Protein AF-A0A819LD86-F1 (afdb_monomer_lite)

Foldseek 3Di:
DDAPDPVVCVVCVPPDDDDHDPVNLVLVQVLCLQDPCDDPNDGDPSPVNNVVLVVLVVLLVVCVVVVVQVQFPDGADDQDPPTSVNSVSNVVRCVVGVVVSVVRDPPVVVVVVD

Radius of gyration: 18.08 Å; chains: 1; bounding box: 51×29×39 Å

Structure (mmCIF, N/CA/C/O backbone):
data_AF-A0A819LD86-F1
#
_entry.id   AF-A0A819LD86-F1
#
loop_
_atom_site.group_PDB
_atom_site.id
_atom_site.type_symbol
_atom_site.label_atom_id
_atom_site.label_alt_id
_atom_site.label_comp_id
_atom_site.label_asym_id
_atom_site.label_entity_id
_atom_site.label_seq_id
_atom_site.pdbx_PDB_ins_code
_atom_site.Cartn_x
_atom_site.Cartn_y
_atom_site.Cartn_z
_atom_site.occupancy
_atom_site.B_iso_or_equiv
_atom_site.auth_seq_id
_atom_site.auth_comp_id
_atom_site.auth_asym_id
_atom_site.auth_atom_id
_atom_site.pdbx_PDB_model_num
ATOM 1 N N . MET A 1 1 ? 23.242 -15.500 -10.404 1.00 43.50 1 MET A N 1
ATOM 2 C CA . MET A 1 1 ? 22.410 -14.287 -10.563 1.00 43.50 1 MET A CA 1
ATOM 3 C C . MET A 1 1 ? 22.714 -13.374 -9.396 1.00 43.50 1 MET A C 1
ATOM 5 O O . MET A 1 1 ? 22.651 -13.849 -8.270 1.00 43.50 1 MET A O 1
ATOM 9 N N . SER A 1 2 ? 23.116 -12.129 -9.645 1.00 47.16 2 SER A N 1
ATOM 10 C CA . SER A 1 2 ? 23.359 -11.146 -8.584 1.00 47.16 2 SER A CA 1
ATOM 11 C C . SER A 1 2 ? 22.306 -10.052 -8.625 1.00 47.16 2 SER A C 1
ATOM 13 O O . SER A 1 2 ? 21.896 -9.628 -9.707 1.00 47.16 2 SER A O 1
ATOM 15 N N . ASP A 1 3 ? 21.917 -9.562 -7.454 1.00 48.62 3 ASP A N 1
ATOM 16 C CA . ASP A 1 3 ? 21.117 -8.349 -7.352 1.00 48.62 3 ASP A CA 1
ATOM 17 C C . ASP A 1 3 ? 21.886 -7.136 -7.888 1.00 48.62 3 ASP A C 1
ATOM 19 O O . ASP A 1 3 ? 23.113 -7.049 -7.800 1.00 48.62 3 ASP A O 1
ATOM 23 N N . ASN A 1 4 ? 21.145 -6.177 -8.442 1.00 57.47 4 ASN A N 1
ATOM 24 C CA . ASN A 1 4 ? 21.664 -4.960 -9.071 1.00 57.47 4 ASN A CA 1
ATOM 25 C C . ASN A 1 4 ? 22.172 -3.910 -8.057 1.00 57.47 4 ASN A C 1
ATOM 27 O O . ASN A 1 4 ? 22.164 -2.710 -8.352 1.00 57.47 4 ASN A O 1
ATOM 31 N N . GLU A 1 5 ? 22.607 -4.338 -6.871 1.00 60.12 5 GLU A N 1
ATOM 32 C CA . GLU A 1 5 ? 23.133 -3.442 -5.846 1.00 60.12 5 GLU A CA 1
ATOM 33 C C . GLU A 1 5 ? 24.423 -2.742 -6.314 1.00 60.12 5 GLU A C 1
ATOM 35 O O . GLU A 1 5 ? 25.250 -3.357 -6.998 1.00 60.12 5 GLU A O 1
ATOM 40 N N . PRO A 1 6 ? 24.644 -1.468 -5.934 1.00 60.22 6 PRO A N 1
ATOM 41 C CA . PRO A 1 6 ? 25.806 -0.690 -6.373 1.00 60.22 6 PRO A CA 1
ATOM 42 C C . PRO A 1 6 ? 27.138 -1.376 -6.057 1.00 60.22 6 PRO A C 1
ATOM 44 O O . PRO A 1 6 ? 28.067 -1.340 -6.861 1.00 60.22 6 PRO A O 1
ATOM 47 N N . THR A 1 7 ? 27.210 -2.040 -4.906 1.00 60.50 7 THR A N 1
ATOM 48 C CA . THR A 1 7 ? 28.359 -2.813 -4.428 1.00 60.50 7 THR A CA 1
ATOM 49 C C . THR A 1 7 ? 28.640 -4.013 -5.330 1.00 60.50 7 THR A C 1
ATOM 51 O O . THR A 1 7 ? 29.769 -4.181 -5.775 1.00 60.50 7 THR A O 1
ATOM 54 N N . MET A 1 8 ? 27.611 -4.781 -5.701 1.00 57.34 8 MET A N 1
ATOM 55 C CA . MET A 1 8 ? 27.733 -5.926 -6.615 1.00 57.34 8 MET A CA 1
ATOM 56 C C . MET A 1 8 ? 28.113 -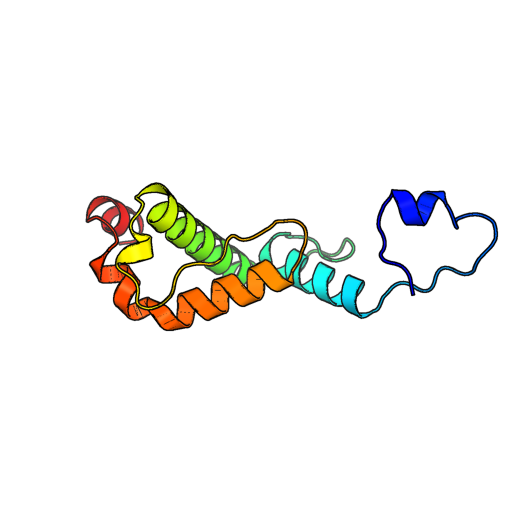5.493 -8.034 1.00 57.34 8 MET A C 1
ATOM 58 O O . MET A 1 8 ? 28.965 -6.111 -8.673 1.00 57.34 8 MET A O 1
ATOM 62 N N . LYS A 1 9 ? 27.544 -4.381 -8.516 1.00 57.22 9 LYS A N 1
ATOM 63 C CA . LYS A 1 9 ? 27.892 -3.813 -9.826 1.00 57.22 9 LYS A CA 1
ATOM 64 C C . LYS A 1 9 ? 29.357 -3.403 -9.905 1.00 57.22 9 LYS A C 1
ATOM 66 O O . LYS A 1 9 ? 29.979 -3.597 -10.944 1.00 57.22 9 LYS A O 1
ATOM 71 N N . ARG A 1 10 ? 29.909 -2.865 -8.815 1.00 60.69 10 ARG A N 1
ATOM 72 C CA . ARG A 1 10 ? 31.302 -2.405 -8.751 1.00 60.69 10 ARG A CA 1
ATOM 73 C C . ARG A 1 10 ? 32.304 -3.561 -8.706 1.00 60.69 10 ARG A C 1
ATOM 75 O O . ARG A 1 10 ? 33.384 -3.425 -9.265 1.00 60.69 10 ARG A O 1
ATOM 82 N N . THR A 1 11 ? 31.944 -4.681 -8.080 1.00 62.31 11 THR A N 1
ATOM 83 C CA . THR A 1 11 ? 32.835 -5.840 -7.892 1.00 62.31 11 THR A CA 1
ATOM 84 C C . THR A 1 11 ? 32.980 -6.716 -9.140 1.00 62.31 11 THR A C 1
ATOM 86 O O . THR A 1 11 ? 34.031 -7.317 -9.333 1.00 62.31 11 THR A O 1
ATOM 89 N N . PHE A 1 12 ? 31.964 -6.786 -10.007 1.00 59.47 12 PHE A N 1
ATOM 90 C CA . PHE A 1 12 ? 31.936 -7.734 -11.136 1.00 59.47 12 PHE A CA 1
ATOM 91 C C . PHE A 1 12 ? 31.926 -7.076 -12.527 1.00 59.47 12 PHE A C 1
ATOM 93 O O . PHE A 1 12 ? 31.693 -7.762 -13.520 1.00 59.47 12 PHE A O 1
ATOM 100 N N . SER A 1 13 ? 32.164 -5.764 -12.623 1.00 53.97 13 SER A N 1
ATOM 101 C CA . SER A 1 13 ? 31.998 -4.986 -13.864 1.00 53.97 13 SER A CA 1
ATOM 102 C C . SER A 1 13 ? 32.999 -5.297 -14.981 1.00 53.97 13 SER A C 1
ATOM 104 O O . SER A 1 13 ? 32.721 -4.956 -16.126 1.00 53.97 13 SER A O 1
ATOM 106 N N . GLN A 1 14 ? 34.151 -5.910 -14.683 1.00 55.75 14 GLN A N 1
ATOM 107 C CA . GLN A 1 14 ? 35.244 -6.046 -15.659 1.00 55.75 14 GLN A CA 1
ATOM 108 C C . GLN A 1 14 ? 35.496 -7.475 -16.166 1.00 55.75 14 GLN A C 1
ATOM 110 O O . GLN A 1 14 ? 36.211 -7.626 -17.152 1.00 55.75 14 GLN A O 1
ATOM 115 N N . SER A 1 15 ? 34.897 -8.512 -15.564 1.00 55.25 15 SER A N 1
ATOM 116 C CA . SER A 1 15 ? 35.303 -9.909 -15.837 1.00 55.25 15 SER A CA 1
ATOM 117 C C . SER A 1 15 ? 34.160 -10.893 -16.110 1.00 55.25 15 SER A C 1
ATOM 119 O O . SER A 1 15 ? 34.430 -12.040 -16.458 1.00 55.25 15 SER A O 1
ATOM 121 N N . CYS A 1 16 ? 32.893 -10.488 -15.956 1.00 54.56 16 CYS A N 1
ATOM 122 C CA . CYS A 1 16 ? 31.743 -11.398 -16.025 1.00 54.56 16 CYS A CA 1
ATOM 123 C C . CYS A 1 16 ? 30.581 -10.805 -16.840 1.00 54.56 16 CYS A C 1
ATOM 125 O O . CYS A 1 16 ? 30.250 -9.631 -16.689 1.00 54.56 16 CYS A O 1
ATOM 127 N N . ILE A 1 17 ? 29.896 -11.639 -17.635 1.00 51.78 17 ILE A N 1
ATOM 128 C CA . ILE A 1 17 ? 28.594 -11.293 -18.231 1.00 51.78 17 ILE A CA 1
ATOM 129 C C . ILE A 1 17 ? 27.577 -11.181 -17.087 1.00 51.78 17 ILE A C 1
ATOM 131 O O . ILE A 1 17 ? 27.228 -12.180 -16.453 1.00 51.78 17 ILE A O 1
ATOM 135 N N . GLN A 1 18 ? 27.117 -9.965 -16.789 1.00 49.69 18 GLN A N 1
ATOM 136 C CA . GLN A 1 18 ? 26.080 -9.742 -15.783 1.00 49.69 18 GLN A CA 1
ATOM 137 C C . GLN A 1 18 ? 24.714 -10.147 -16.336 1.00 49.69 18 GLN A C 1
ATOM 139 O O . GLN A 1 18 ? 24.115 -9.445 -17.146 1.00 49.69 18 GLN A O 1
ATOM 144 N N . LEU A 1 19 ? 24.203 -11.279 -15.856 1.00 50.06 19 LEU A N 1
ATOM 145 C CA . LEU A 1 19 ? 22.806 -11.659 -16.034 1.00 50.06 19 LEU A CA 1
ATOM 146 C C . LEU A 1 19 ? 21.997 -11.086 -14.870 1.00 50.06 19 LEU A C 1
ATOM 148 O O . LEU A 1 19 ? 22.129 -11.525 -13.721 1.00 50.06 19 LEU A O 1
ATOM 152 N N . GLY A 1 20 ? 21.187 -10.077 -15.185 1.00 53.28 20 GLY A N 1
ATOM 153 C CA . GLY A 1 20 ? 20.257 -9.459 -14.253 1.00 53.28 20 GLY A CA 1
ATOM 154 C C . GLY A 1 20 ? 19.274 -10.472 -13.669 1.00 53.28 20 GLY A C 1
ATOM 155 O O . GLY A 1 20 ? 18.822 -11.387 -14.356 1.00 53.28 20 GLY A O 1
ATOM 156 N N . CYS A 1 21 ? 18.944 -10.322 -12.388 1.00 62.91 21 CYS A N 1
ATOM 157 C CA . CYS A 1 21 ? 17.962 -11.188 -11.751 1.00 62.91 21 CYS A CA 1
ATOM 158 C C . CYS A 1 21 ? 16.544 -10.832 -12.231 1.00 62.91 21 CYS A C 1
ATOM 160 O O . CYS A 1 21 ? 16.062 -9.743 -11.923 1.00 62.91 21 CYS A O 1
ATOM 162 N N . SER A 1 22 ? 15.875 -11.723 -12.974 1.00 60.69 22 SER A N 1
ATOM 163 C CA . SER A 1 22 ? 14.512 -11.508 -13.498 1.00 60.69 22 SER A CA 1
ATOM 164 C C . SER A 1 22 ? 13.523 -11.108 -12.404 1.00 60.69 22 SER A C 1
ATOM 166 O O . SER A 1 22 ? 12.732 -10.188 -12.592 1.00 60.69 22 SER A O 1
ATOM 168 N N . ASP A 1 23 ? 13.634 -11.731 -11.231 1.00 60.44 23 ASP A N 1
ATOM 169 C CA . ASP A 1 23 ? 12.780 -11.443 -10.080 1.00 60.44 23 ASP A CA 1
ATOM 170 C C . ASP A 1 23 ? 13.046 -10.042 -9.522 1.00 60.44 23 ASP A C 1
ATOM 172 O O . ASP A 1 23 ? 12.118 -9.341 -9.128 1.00 60.44 23 ASP A O 1
ATOM 176 N N . HIS A 1 24 ? 14.305 -9.596 -9.518 1.00 63.38 24 HIS A N 1
ATOM 177 C CA . HIS A 1 24 ? 14.663 -8.236 -9.118 1.00 63.38 24 HIS A CA 1
ATOM 178 C C . HIS A 1 24 ? 14.092 -7.201 -10.094 1.00 63.38 24 HIS A C 1
ATOM 180 O O . HIS A 1 24 ? 13.552 -6.186 -9.660 1.00 63.38 24 HIS A O 1
ATOM 186 N N . TYR A 1 25 ? 14.180 -7.464 -11.401 1.00 64.06 25 TYR A N 1
ATOM 187 C CA . TYR A 1 25 ? 13.607 -6.594 -12.429 1.00 64.06 25 TYR A CA 1
ATOM 188 C C . TYR A 1 25 ? 12.087 -6.510 -12.315 1.00 64.06 25 TYR A C 1
ATOM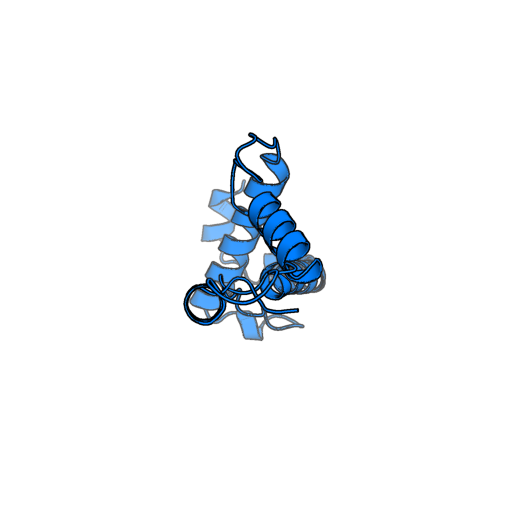 190 O O . TYR A 1 25 ? 11.554 -5.409 -12.238 1.00 64.06 25 TYR A O 1
ATOM 198 N N . LEU A 1 26 ? 11.395 -7.646 -12.218 1.00 65.50 26 LEU A N 1
ATOM 199 C CA . LEU A 1 26 ? 9.938 -7.679 -12.082 1.00 65.50 26 LEU A CA 1
ATOM 200 C C . LEU A 1 26 ? 9.472 -6.951 -10.816 1.00 65.50 26 LEU A C 1
ATOM 202 O O . LEU A 1 26 ? 8.550 -6.141 -10.868 1.00 65.50 26 LEU A O 1
ATOM 206 N N . ASN A 1 27 ? 10.142 -7.192 -9.688 1.00 65.50 27 ASN A N 1
ATOM 207 C CA . ASN A 1 27 ? 9.845 -6.511 -8.430 1.00 65.50 27 ASN A CA 1
ATOM 208 C C . ASN A 1 27 ? 10.061 -4.997 -8.533 1.00 65.50 27 ASN A C 1
ATOM 210 O O . ASN A 1 27 ? 9.238 -4.239 -8.026 1.00 65.50 27 ASN A O 1
ATOM 214 N N . LYS A 1 28 ? 11.121 -4.553 -9.220 1.00 66.00 28 LYS A N 1
ATOM 215 C CA . LYS A 1 28 ? 11.333 -3.132 -9.503 1.00 66.00 28 LYS A CA 1
ATOM 216 C C . LYS A 1 28 ? 10.240 -2.551 -10.385 1.00 66.00 28 LYS A C 1
ATOM 218 O O . LYS A 1 28 ? 9.743 -1.483 -10.060 1.00 66.00 28 LYS A O 1
ATOM 223 N N . GLN A 1 29 ? 9.843 -3.231 -11.461 1.00 65.94 29 GLN A N 1
ATOM 224 C CA . GLN A 1 29 ? 8.792 -2.705 -12.336 1.00 65.94 29 GLN A CA 1
ATOM 225 C C . GLN A 1 29 ? 7.452 -2.603 -11.625 1.00 65.94 29 GLN A C 1
ATOM 227 O O . GLN A 1 29 ? 6.747 -1.611 -11.783 1.00 65.94 29 GLN A O 1
ATOM 232 N N . LEU A 1 30 ? 7.119 -3.584 -10.788 1.00 68.00 30 LEU A N 1
ATOM 233 C CA . LEU A 1 30 ? 5.906 -3.515 -9.989 1.00 68.00 30 LEU A CA 1
ATOM 234 C C . LEU A 1 30 ? 5.993 -2.390 -8.949 1.00 68.00 30 LEU A C 1
ATOM 236 O O . LEU A 1 30 ? 5.027 -1.659 -8.779 1.00 68.00 30 LEU A O 1
ATOM 240 N N . GLU A 1 31 ? 7.140 -2.191 -8.294 1.00 68.75 31 GLU A N 1
ATOM 241 C CA . GLU A 1 31 ? 7.349 -1.047 -7.397 1.00 68.75 31 GLU A CA 1
ATOM 242 C C . GLU A 1 31 ? 7.207 0.293 -8.131 1.00 68.75 31 GLU A C 1
ATOM 244 O O . GLU A 1 31 ? 6.506 1.185 -7.646 1.00 68.75 31 GLU A O 1
ATOM 249 N N . HIS A 1 32 ? 7.808 0.421 -9.316 1.00 69.69 32 HIS A N 1
ATOM 250 C CA . HIS A 1 32 ? 7.678 1.604 -10.160 1.00 69.69 32 HIS A CA 1
ATOM 251 C C . HIS A 1 32 ? 6.222 1.837 -10.575 1.00 69.69 32 HIS A C 1
ATOM 253 O O . HIS A 1 32 ? 5.762 2.968 -10.480 1.00 69.69 32 HIS A O 1
ATOM 259 N N . ALA A 1 33 ? 5.449 0.796 -10.889 1.00 70.44 33 ALA A N 1
ATOM 260 C CA . ALA A 1 33 ? 4.023 0.942 -11.184 1.00 70.44 33 ALA A CA 1
ATOM 261 C C . ALA A 1 33 ? 3.223 1.563 -10.021 1.00 70.44 33 ALA A C 1
ATOM 263 O O . ALA A 1 33 ? 2.301 2.340 -10.265 1.00 70.44 33 ALA A O 1
ATOM 264 N N . PHE A 1 34 ? 3.597 1.292 -8.764 1.00 70.62 34 PHE A N 1
ATOM 265 C CA . PHE A 1 34 ? 2.944 1.875 -7.581 1.00 70.62 34 PHE A CA 1
ATOM 266 C C . PHE A 1 34 ? 3.500 3.240 -7.147 1.00 70.62 34 PHE A C 1
ATOM 268 O O . PHE A 1 34 ? 2.851 3.923 -6.355 1.00 70.62 34 PHE A O 1
ATOM 275 N N . THR A 1 35 ? 4.694 3.636 -7.601 1.00 68.19 35 THR A N 1
ATOM 276 C CA . THR A 1 35 ? 5.423 4.784 -7.017 1.00 68.19 35 THR A CA 1
ATOM 277 C C . THR A 1 35 ? 5.977 5.795 -8.018 1.00 68.19 35 THR A C 1
ATOM 279 O O . THR A 1 35 ? 6.345 6.893 -7.604 1.00 68.19 35 THR A O 1
ATOM 282 N N . SER A 1 36 ? 6.056 5.467 -9.307 1.00 68.75 36 SER A N 1
ATOM 283 C CA . SER A 1 36 ? 6.738 6.277 -10.315 1.00 68.75 36 SER A CA 1
ATOM 284 C C . SER A 1 36 ? 5.915 6.427 -11.589 1.00 68.75 36 SER A C 1
ATOM 286 O O . SER A 1 36 ? 5.415 5.455 -12.143 1.00 68.75 36 SER A O 1
ATOM 288 N N . GLU A 1 37 ? 5.838 7.651 -12.107 1.00 62.09 37 GLU A N 1
ATOM 289 C CA . GLU A 1 37 ? 5.228 7.954 -13.412 1.00 62.09 37 GLU A CA 1
ATOM 290 C C . GLU A 1 37 ? 5.990 7.313 -14.585 1.00 62.09 37 GLU A C 1
ATOM 292 O O . GLU A 1 37 ? 5.445 7.189 -15.682 1.00 62.09 37 GLU A O 1
ATOM 297 N N . LYS A 1 38 ? 7.249 6.899 -14.359 1.00 61.06 38 LYS A N 1
ATOM 298 C CA . LYS A 1 38 ? 8.123 6.318 -15.379 1.00 61.06 38 LYS A CA 1
ATOM 299 C C . LYS A 1 38 ? 8.611 4.924 -15.010 1.00 61.06 38 LYS A C 1
ATOM 301 O O . LYS A 1 38 ? 9.222 4.724 -13.961 1.00 61.06 38 LYS A O 1
ATOM 306 N N . ILE A 1 39 ? 8.422 3.988 -15.931 1.00 65.62 39 ILE A N 1
ATOM 307 C CA . ILE A 1 39 ? 8.913 2.609 -15.866 1.00 65.62 39 ILE A CA 1
ATOM 308 C C . ILE A 1 39 ? 9.851 2.437 -17.064 1.00 65.62 39 ILE A C 1
ATOM 310 O O . ILE A 1 39 ? 9.455 2.703 -18.192 1.00 65.62 39 ILE A O 1
ATOM 314 N N . ASP A 1 40 ? 11.122 2.099 -16.826 1.00 64.44 40 ASP A N 1
ATOM 315 C CA . ASP A 1 40 ? 12.157 1.992 -17.876 1.00 64.44 40 ASP A CA 1
ATOM 316 C C . ASP A 1 40 ? 12.303 3.222 -18.800 1.00 64.44 40 ASP A C 1
ATOM 318 O O . ASP A 1 40 ? 12.755 3.126 -19.937 1.00 64.44 40 ASP A O 1
ATOM 322 N N . GLY A 1 41 ? 11.976 4.415 -18.294 1.00 66.69 41 GLY A N 1
ATOM 323 C CA . GLY A 1 41 ? 12.073 5.670 -19.048 1.00 66.69 41 GLY A CA 1
ATOM 324 C C . GLY A 1 41 ? 10.833 6.010 -19.877 1.00 66.69 41 GLY A C 1
ATOM 325 O O . GLY A 1 41 ? 10.740 7.135 -20.370 1.00 66.69 41 GLY A O 1
ATOM 326 N N . GLU A 1 42 ? 9.859 5.105 -19.955 1.00 69.06 42 GLU A N 1
ATOM 327 C CA . GLU A 1 42 ? 8.556 5.357 -20.562 1.00 69.06 42 GLU A CA 1
ATOM 328 C C . GLU A 1 42 ? 7.552 5.835 -19.515 1.00 69.06 42 GLU A C 1
ATOM 330 O O . GLU A 1 42 ? 7.537 5.350 -18.383 1.00 69.06 42 GLU A O 1
ATOM 335 N N . ASN A 1 43 ? 6.702 6.792 -19.894 1.00 70.44 43 ASN A N 1
ATOM 336 C CA . ASN A 1 43 ? 5.578 7.190 -19.054 1.00 70.44 43 ASN A CA 1
ATOM 337 C C . ASN A 1 43 ? 4.538 6.071 -19.072 1.00 70.44 43 ASN A C 1
ATOM 339 O O . ASN A 1 43 ? 3.960 5.783 -20.121 1.00 70.44 43 ASN A O 1
ATOM 343 N N . VAL A 1 44 ? 4.269 5.478 -17.914 1.00 69.06 44 VAL A N 1
ATOM 344 C CA . VAL A 1 44 ? 3.225 4.463 -17.776 1.00 69.06 44 VAL A CA 1
ATOM 345 C C . VAL A 1 44 ? 2.068 5.077 -17.011 1.00 69.06 44 VAL A C 1
ATOM 347 O O . VAL A 1 44 ? 2.223 5.536 -15.881 1.00 69.06 44 VAL A O 1
ATOM 350 N N . ASN A 1 45 ? 0.890 5.096 -17.636 1.00 72.31 45 ASN A N 1
ATOM 351 C CA . ASN A 1 45 ? -0.307 5.630 -17.003 1.00 72.31 45 ASN A CA 1
ATOM 352 C C . ASN A 1 45 ? -0.834 4.638 -15.952 1.00 72.31 45 ASN A C 1
ATOM 354 O O . ASN A 1 45 ? -1.563 3.698 -16.266 1.00 72.31 45 ASN A O 1
ATOM 358 N N . CYS A 1 46 ? -0.425 4.840 -14.701 1.00 77.00 46 CYS A N 1
ATOM 359 C CA . CYS A 1 46 ? -0.883 4.089 -13.531 1.00 77.00 46 CYS A CA 1
ATOM 360 C C . CYS A 1 46 ? -1.495 5.007 -12.463 1.00 77.00 46 CYS A C 1
ATOM 362 O O . CYS A 1 46 ? -1.501 4.647 -11.289 1.00 77.00 46 CYS A O 1
ATOM 364 N N . GLU A 1 47 ? -2.011 6.173 -12.858 1.00 80.25 47 GLU A N 1
ATOM 365 C CA . GLU A 1 47 ? -2.440 7.249 -11.953 1.00 80.25 47 GLU A CA 1
ATOM 366 C C . GLU A 1 47 ? -3.381 6.756 -10.842 1.00 80.25 47 GLU A C 1
ATOM 368 O O . GLU A 1 47 ? -3.056 6.894 -9.665 1.00 80.25 47 GLU A O 1
ATOM 373 N N . LEU A 1 48 ? -4.464 6.055 -11.197 1.00 80.00 48 LEU A N 1
ATOM 374 C CA . LEU A 1 48 ? -5.420 5.495 -10.227 1.00 80.00 48 LEU A CA 1
ATOM 375 C C . LEU A 1 48 ? -4.770 4.512 -9.244 1.00 80.00 48 LEU A C 1
ATOM 377 O O . LEU A 1 48 ? -5.057 4.516 -8.048 1.00 80.00 48 LEU A O 1
ATOM 381 N N . THR A 1 49 ? -3.881 3.650 -9.739 1.00 81.06 49 THR A N 1
ATOM 382 C CA . THR A 1 49 ? -3.175 2.665 -8.909 1.00 81.06 49 THR A CA 1
ATOM 383 C C . THR A 1 49 ? -2.209 3.358 -7.945 1.00 81.06 49 THR A C 1
ATOM 385 O O . THR A 1 49 ? -2.073 2.939 -6.794 1.00 81.06 49 THR A O 1
ATOM 388 N N . GLN A 1 50 ? -1.550 4.422 -8.401 1.00 82.94 50 GLN A N 1
ATOM 389 C CA . GLN A 1 50 ? -0.603 5.213 -7.615 1.00 82.94 50 GLN A CA 1
ATOM 390 C C . GLN A 1 50 ? -1.306 6.069 -6.563 1.00 82.94 50 GLN A C 1
ATOM 392 O O . GLN A 1 50 ? -0.821 6.169 -5.434 1.00 82.94 50 GLN A O 1
ATOM 397 N N . GLU A 1 51 ? -2.448 6.658 -6.909 1.00 84.56 51 GLU A N 1
ATOM 398 C CA . GLU A 1 51 ? -3.316 7.387 -5.987 1.00 84.56 51 GLU A CA 1
ATOM 399 C C . GLU A 1 51 ? -3.819 6.456 -4.880 1.00 84.56 51 GLU A C 1
ATOM 401 O O . GLU A 1 51 ? -3.536 6.686 -3.703 1.00 84.56 51 GLU A O 1
ATOM 406 N N . LEU A 1 52 ? -4.416 5.318 -5.253 1.00 85.12 52 LEU A N 1
ATOM 407 C CA . LEU A 1 52 ? -4.894 4.324 -4.293 1.00 85.12 52 LEU A CA 1
ATOM 408 C C . LEU A 1 52 ? -3.768 3.824 -3.376 1.00 85.12 52 LEU A C 1
ATOM 410 O O . LEU A 1 52 ? -3.943 3.694 -2.163 1.00 85.12 52 LEU A O 1
ATOM 414 N N . PHE A 1 53 ? -2.587 3.548 -3.933 1.00 85.56 53 PHE A N 1
ATOM 415 C CA . PHE A 1 53 ? -1.439 3.120 -3.137 1.00 85.56 53 PHE A CA 1
ATOM 416 C C . PHE A 1 53 ? -0.989 4.202 -2.146 1.00 85.56 53 PHE A C 1
ATOM 418 O O . PHE A 1 53 ? -0.649 3.885 -1.000 1.00 85.56 53 PHE A O 1
ATOM 425 N N . ARG A 1 54 ? -1.011 5.475 -2.555 1.00 84.88 54 ARG A N 1
ATOM 426 C CA . ARG A 1 54 ? -0.672 6.627 -1.710 1.00 84.88 54 ARG A CA 1
ATOM 427 C C . ARG A 1 54 ? -1.645 6.772 -0.545 1.00 84.88 54 ARG A C 1
ATOM 429 O O . ARG A 1 54 ? -1.188 6.921 0.590 1.00 84.88 54 ARG A O 1
ATOM 436 N N . ASP A 1 55 ? -2.941 6.646 -0.801 1.00 86.69 55 ASP A N 1
ATOM 437 C CA . ASP A 1 55 ? -3.978 6.707 0.230 1.00 86.69 55 ASP A CA 1
ATOM 438 C C . ASP A 1 55 ? -3.852 5.565 1.230 1.00 86.69 55 ASP A C 1
ATOM 440 O O . ASP A 1 55 ? -3.829 5.785 2.444 1.00 86.69 55 ASP A O 1
ATOM 444 N N . ILE A 1 56 ? -3.655 4.337 0.744 1.00 87.44 56 ILE A N 1
ATOM 445 C CA . ILE A 1 56 ? -3.439 3.183 1.620 1.00 87.44 56 ILE A CA 1
ATOM 446 C C . ILE A 1 56 ? -2.176 3.386 2.466 1.00 87.44 56 ILE A C 1
ATOM 448 O O . ILE A 1 56 ? -2.213 3.184 3.684 1.00 87.44 56 ILE A O 1
ATOM 452 N N . LYS A 1 57 ? -1.062 3.832 1.865 1.00 85.75 57 LYS A N 1
ATOM 453 C CA . LYS A 1 57 ? 0.185 4.134 2.592 1.00 85.75 57 LYS A CA 1
ATOM 454 C C . LYS A 1 57 ? -0.053 5.194 3.672 1.00 85.75 57 LYS A C 1
ATOM 456 O O . LYS A 1 57 ? 0.458 5.051 4.787 1.00 85.75 57 LYS A O 1
ATOM 461 N N . PHE A 1 58 ? -0.842 6.226 3.377 1.00 85.19 58 PHE A N 1
ATOM 462 C CA . PHE A 1 58 ? -1.190 7.280 4.324 1.00 85.19 58 PHE A CA 1
ATOM 463 C C . PHE A 1 58 ? -2.044 6.764 5.488 1.00 85.19 58 PHE A C 1
ATOM 465 O O . PHE A 1 58 ? -1.715 7.028 6.649 1.00 85.19 58 PHE A O 1
ATOM 472 N N . ILE A 1 59 ? -3.093 5.988 5.208 1.00 86.81 59 ILE A N 1
ATOM 473 C CA . ILE A 1 59 ? -3.969 5.391 6.224 1.00 86.81 59 ILE A CA 1
ATOM 474 C C . ILE A 1 59 ? -3.166 4.477 7.146 1.00 86.81 59 ILE A C 1
ATOM 476 O O . ILE A 1 59 ? -3.194 4.645 8.369 1.00 86.81 59 ILE A O 1
ATOM 480 N N . VAL A 1 60 ? -2.392 3.554 6.565 1.00 86.06 60 VAL A N 1
ATOM 481 C CA . VAL A 1 60 ? -1.499 2.665 7.314 1.00 86.06 60 VAL A CA 1
ATOM 482 C C . VAL A 1 60 ? -0.559 3.502 8.180 1.00 86.06 60 VAL A C 1
ATOM 484 O O . VAL A 1 60 ? -0.493 3.295 9.390 1.00 86.06 60 VAL A O 1
ATOM 487 N N . GLY A 1 61 ? 0.118 4.499 7.606 1.00 84.50 61 GLY A N 1
ATOM 488 C CA . GLY A 1 61 ? 1.012 5.397 8.337 1.00 84.50 61 GLY A CA 1
ATOM 489 C C . GLY A 1 61 ? 0.332 6.122 9.504 1.00 84.50 61 GLY A C 1
ATOM 490 O O . GLY A 1 61 ? 0.913 6.236 10.584 1.00 84.50 61 GLY A O 1
ATOM 491 N N . SER A 1 62 ? -0.907 6.572 9.329 1.00 84.50 62 SER A N 1
ATOM 492 C CA . SER A 1 62 ? -1.685 7.265 10.360 1.00 84.50 62 SER A CA 1
ATOM 493 C C . SER A 1 62 ? -2.120 6.332 11.492 1.00 84.50 62 SER A C 1
ATOM 495 O O . SER A 1 62 ? -1.897 6.660 12.657 1.00 84.50 62 SER A O 1
ATOM 497 N N . VAL A 1 63 ? -2.614 5.127 11.184 1.00 84.25 63 VAL A N 1
ATOM 498 C CA . VAL A 1 63 ? -2.922 4.096 12.196 1.00 84.25 63 VAL A CA 1
ATOM 499 C C . VAL A 1 63 ? -1.673 3.725 12.998 1.00 84.25 63 VAL A C 1
ATOM 501 O O . VAL A 1 63 ? -1.733 3.564 14.220 1.00 84.25 63 VAL A O 1
ATOM 504 N N . ARG A 1 64 ? -0.515 3.620 12.331 1.00 82.38 64 ARG A N 1
ATOM 505 C CA . ARG A 1 64 ? 0.762 3.335 12.996 1.00 82.38 64 ARG A CA 1
ATOM 506 C C . ARG A 1 64 ? 1.198 4.471 13.922 1.00 82.38 64 ARG A C 1
ATOM 508 O O . ARG A 1 64 ? 1.531 4.184 15.068 1.00 82.38 64 ARG A O 1
ATOM 515 N N . ARG A 1 65 ? 1.189 5.723 13.446 1.00 84.00 65 ARG A N 1
ATOM 516 C CA . ARG A 1 65 ? 1.568 6.916 14.233 1.00 84.00 65 ARG A CA 1
ATOM 517 C C . ARG A 1 65 ? 0.631 7.161 15.413 1.00 84.00 65 ARG A C 1
ATOM 519 O O . ARG A 1 65 ? 1.084 7.595 16.459 1.00 84.00 65 ARG A O 1
ATOM 526 N N . GLY A 1 66 ? -0.650 6.833 15.264 1.00 83.62 66 GLY A N 1
ATOM 527 C CA . GLY A 1 66 ? -1.623 6.871 16.356 1.00 83.62 66 GLY A CA 1
ATOM 528 C C . GLY A 1 66 ? -1.517 5.697 17.333 1.00 83.62 66 GLY A C 1
ATOM 529 O O . GLY A 1 66 ? -2.347 5.596 18.228 1.00 83.62 66 GLY A O 1
ATOM 530 N N . HIS A 1 67 ? -0.557 4.780 17.152 1.00 84.50 67 HIS A N 1
ATOM 531 C CA . HIS A 1 67 ? -0.406 3.559 17.953 1.00 84.50 67 HIS A CA 1
ATOM 532 C C . HIS A 1 67 ? -1.668 2.667 17.991 1.00 84.50 67 HIS A C 1
ATOM 534 O O . HIS A 1 67 ? -1.844 1.854 18.895 1.00 84.50 67 HIS A O 1
ATOM 540 N N . LYS A 1 68 ? -2.529 2.753 16.966 1.00 83.38 68 LYS A N 1
ATOM 541 C CA . LYS A 1 68 ? -3.828 2.055 16.902 1.00 83.38 68 LYS A CA 1
ATOM 542 C C . LYS A 1 68 ? -3.767 0.663 16.269 1.00 83.38 68 LYS A C 1
ATOM 544 O O . LYS A 1 68 ? -4.783 -0.010 16.166 1.00 83.38 68 LYS A O 1
ATOM 549 N N . GLN A 1 69 ? -2.582 0.193 15.874 1.00 84.38 69 GLN A N 1
ATOM 550 C CA . GLN A 1 69 ? -2.398 -1.130 15.248 1.00 84.38 69 GLN A CA 1
ATOM 551 C C . GLN A 1 69 ? -2.865 -2.302 16.122 1.00 84.38 69 GLN A C 1
ATOM 553 O O . GLN A 1 69 ? -3.151 -3.373 15.604 1.00 84.38 69 GLN A O 1
ATOM 558 N N . GLN A 1 70 ? -2.890 -2.114 17.441 1.00 85.00 70 GLN A N 1
ATO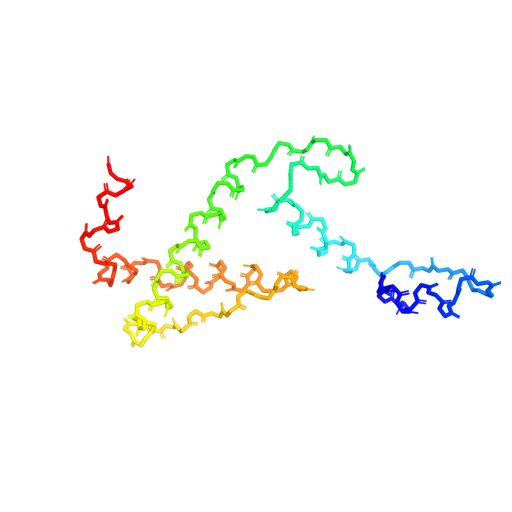M 559 C CA . GLN A 1 70 ? -3.368 -3.108 18.404 1.00 85.00 70 GLN A CA 1
ATOM 560 C C . GLN A 1 70 ? -4.887 -3.318 18.361 1.00 85.00 70 GLN A C 1
ATOM 562 O O . GLN A 1 70 ? -5.362 -4.342 18.833 1.00 85.00 70 GLN A O 1
ATOM 567 N N . ASN A 1 71 ? -5.626 -2.380 17.763 1.00 85.19 71 ASN A N 1
ATOM 568 C CA . ASN A 1 71 ? -7.077 -2.454 17.608 1.00 85.19 71 ASN A CA 1
ATOM 569 C C . ASN A 1 71 ? -7.493 -3.205 16.330 1.00 85.19 71 ASN A C 1
ATOM 571 O O . ASN A 1 71 ? -8.677 -3.260 16.024 1.00 85.19 71 ASN A O 1
ATOM 575 N N . LEU A 1 72 ? -6.526 -3.738 15.574 1.00 85.94 72 LEU A N 1
ATOM 576 C CA . LEU A 1 72 ? -6.753 -4.513 14.357 1.00 85.94 72 LEU A CA 1
ATOM 577 C C . LEU A 1 72 ? -6.498 -5.997 14.611 1.00 85.94 72 LEU A C 1
ATOM 579 O O . LEU A 1 72 ? -5.545 -6.366 15.303 1.00 85.94 72 LEU A O 1
ATOM 583 N N . SER A 1 73 ? -7.279 -6.851 13.956 1.00 87.06 73 SER A N 1
ATOM 584 C CA . SER A 1 73 ? -7.108 -8.307 13.963 1.00 87.06 73 SER A CA 1
ATOM 585 C C . SER A 1 73 ? -5.765 -8.749 13.371 1.00 87.06 73 SER A C 1
ATOM 587 O O . SER A 1 73 ? -5.225 -9.799 13.734 1.00 87.06 73 SER A O 1
ATOM 589 N N . ARG A 1 74 ? -5.179 -7.933 12.484 1.00 84.94 74 ARG A N 1
ATOM 590 C CA . ARG A 1 74 ? -3.822 -8.111 11.952 1.00 84.94 74 ARG A CA 1
ATOM 591 C C . ARG A 1 74 ? -3.032 -6.813 11.993 1.00 84.94 74 ARG A C 1
ATOM 593 O O . ARG A 1 74 ? -3.500 -5.752 11.593 1.00 84.94 74 ARG A O 1
ATOM 600 N N . LYS A 1 75 ? -1.772 -6.920 12.419 1.00 80.38 75 LYS A N 1
ATOM 601 C CA . LYS A 1 75 ? -0.854 -5.780 12.495 1.00 80.38 75 LYS A CA 1
ATOM 602 C C . LYS A 1 75 ? -0.350 -5.399 11.110 1.00 80.38 75 LYS A C 1
ATOM 604 O O . LYS A 1 75 ? 0.146 -6.250 10.371 1.00 80.38 75 LYS A O 1
ATOM 609 N N . PHE A 1 76 ? -0.397 -4.107 10.801 1.00 78.88 76 PHE A N 1
ATOM 610 C CA . PHE A 1 76 ? 0.231 -3.575 9.599 1.00 78.88 76 PHE A CA 1
ATOM 611 C C . PHE A 1 76 ? 1.736 -3.848 9.587 1.00 78.88 76 PHE A C 1
ATOM 613 O O . PHE A 1 76 ? 2.461 -3.545 10.538 1.00 78.88 76 PHE A O 1
ATOM 620 N N . ILE A 1 77 ? 2.221 -4.373 8.466 1.00 68.19 77 ILE A N 1
ATOM 621 C CA . ILE A 1 77 ? 3.649 -4.584 8.228 1.00 68.19 77 ILE A CA 1
ATOM 622 C C . ILE A 1 77 ? 4.253 -3.265 7.732 1.00 68.19 77 ILE A C 1
ATOM 624 O O . ILE A 1 77 ? 3.617 -2.520 6.989 1.00 68.19 77 ILE A O 1
ATOM 628 N N . LEU A 1 78 ? 5.461 -2.937 8.197 1.00 61.41 78 LEU A N 1
ATOM 629 C CA . LEU A 1 78 ? 6.182 -1.744 7.753 1.00 61.41 78 LEU A CA 1
ATOM 630 C C . LEU A 1 78 ? 6.581 -1.928 6.287 1.00 61.41 78 LEU A C 1
ATOM 632 O O . LEU A 1 78 ? 7.265 -2.895 5.950 1.00 61.41 78 LEU A O 1
ATOM 636 N N . TYR A 1 79 ? 6.164 -0.996 5.434 1.00 56.72 79 TYR A N 1
ATOM 637 C CA . TYR A 1 79 ? 6.724 -0.883 4.096 1.00 56.72 79 TYR A CA 1
ATOM 638 C C . TYR A 1 79 ? 8.193 -0.469 4.221 1.00 56.72 79 TYR A C 1
ATOM 640 O O . TYR A 1 79 ? 8.487 0.614 4.723 1.00 56.72 79 TYR A O 1
ATOM 648 N N . GLY A 1 80 ? 9.108 -1.346 3.812 1.00 57.91 80 GLY A N 1
ATOM 649 C CA . GLY A 1 80 ? 10.500 -0.981 3.576 1.00 57.91 80 GLY A CA 1
ATOM 650 C C . GLY A 1 80 ? 10.661 -0.622 2.106 1.00 57.91 80 GLY A C 1
ATOM 651 O O . GLY A 1 80 ? 10.455 -1.488 1.259 1.00 57.91 80 GLY A O 1
ATOM 652 N N . GLU A 1 81 ? 11.054 0.621 1.820 1.00 53.38 81 GLU A N 1
ATOM 653 C CA . GLU A 1 81 ? 11.282 1.167 0.464 1.00 53.38 81 GLU A CA 1
ATOM 654 C C . GLU A 1 81 ? 12.329 0.399 -0.360 1.00 53.38 81 GLU A C 1
ATOM 656 O O . GLU A 1 81 ? 12.532 0.680 -1.528 1.00 53.38 81 GLU A O 1
ATOM 661 N N . THR A 1 82 ? 13.013 -0.580 0.230 1.00 52.06 82 THR A N 1
ATOM 662 C CA . THR A 1 82 ? 14.061 -1.363 -0.427 1.00 52.06 82 THR A CA 1
ATOM 663 C C . THR A 1 82 ? 13.594 -2.704 -0.990 1.00 52.06 82 THR A C 1
ATOM 665 O O . THR A 1 82 ? 14.383 -3.371 -1.660 1.00 52.06 82 THR A O 1
ATOM 668 N N . ARG A 1 83 ? 12.360 -3.166 -0.718 1.00 56.75 83 ARG A N 1
ATOM 669 C CA . ARG A 1 83 ? 11.879 -4.477 -1.200 1.00 56.75 83 ARG A CA 1
ATOM 670 C C . ARG A 1 83 ? 10.393 -4.443 -1.553 1.00 56.75 83 ARG A C 1
ATOM 672 O O . ARG A 1 83 ? 9.554 -4.415 -0.656 1.00 56.75 83 ARG A O 1
ATOM 679 N N . PHE A 1 84 ? 10.069 -4.630 -2.835 1.00 57.47 84 PHE A N 1
ATOM 680 C CA . PHE A 1 84 ? 8.700 -4.767 -3.364 1.00 57.47 84 PHE A CA 1
ATOM 681 C C . PHE A 1 84 ? 7.785 -5.717 -2.569 1.00 57.47 84 PHE A C 1
ATOM 683 O O . PHE A 1 84 ? 6.590 -5.460 -2.411 1.00 57.47 84 PHE A O 1
ATOM 690 N N . ARG A 1 85 ? 8.339 -6.792 -1.983 1.00 65.50 85 ARG A N 1
ATOM 691 C CA . ARG A 1 85 ? 7.596 -7.698 -1.086 1.00 65.50 85 ARG A CA 1
ATOM 692 C C . ARG A 1 85 ? 6.860 -6.933 0.027 1.00 65.50 85 ARG A C 1
ATOM 694 O O . ARG A 1 85 ? 5.814 -7.389 0.474 1.00 65.50 85 ARG A O 1
ATOM 701 N N . GLY A 1 86 ? 7.367 -5.772 0.441 1.00 69.69 86 GLY A N 1
ATOM 702 C CA . GLY A 1 86 ? 6.726 -4.867 1.388 1.00 69.69 86 GLY A CA 1
ATOM 703 C C . GLY A 1 86 ? 5.425 -4.246 0.873 1.00 69.69 86 GLY A C 1
ATOM 704 O O . GLY A 1 86 ? 4.457 -4.217 1.627 1.00 69.69 86 GLY A O 1
ATOM 705 N N . ALA A 1 87 ? 5.365 -3.790 -0.386 1.00 74.38 87 ALA A N 1
ATOM 706 C CA . ALA A 1 87 ? 4.173 -3.143 -0.958 1.00 74.38 87 ALA A CA 1
ATOM 707 C C . ALA A 1 87 ? 3.016 -4.139 -1.033 1.00 74.38 87 ALA A C 1
ATOM 709 O O . ALA A 1 87 ? 1.933 -3.896 -0.504 1.00 74.38 87 ALA A O 1
ATOM 710 N N . TYR A 1 88 ? 3.285 -5.311 -1.609 1.00 78.38 88 TYR A N 1
ATOM 711 C CA . TYR A 1 88 ? 2.297 -6.378 -1.719 1.00 78.38 88 TYR A CA 1
ATOM 712 C C . TYR A 1 88 ? 1.792 -6.851 -0.347 1.00 78.38 88 TYR A C 1
ATOM 714 O O . TYR A 1 88 ? 0.590 -7.017 -0.147 1.00 78.38 88 TYR A O 1
ATOM 722 N N . GLN A 1 89 ? 2.688 -7.036 0.629 1.00 78.81 89 GLN A N 1
ATOM 723 C CA . GLN A 1 89 ? 2.293 -7.438 1.983 1.00 78.81 89 GLN A CA 1
ATOM 724 C C . GLN A 1 89 ? 1.478 -6.352 2.696 1.00 78.81 89 GLN A C 1
ATOM 726 O O . GLN A 1 89 ? 0.504 -6.681 3.370 1.00 78.81 89 GLN A O 1
ATOM 731 N N . MET A 1 90 ? 1.825 -5.073 2.521 1.00 83.88 90 MET A N 1
ATOM 732 C CA . MET A 1 90 ? 1.055 -3.951 3.064 1.00 83.88 90 MET A CA 1
ATOM 733 C C . MET A 1 90 ? -0.373 -3.948 2.511 1.00 83.88 90 MET A C 1
ATOM 735 O O . MET A 1 90 ? -1.318 -3.936 3.297 1.00 83.88 90 MET A O 1
ATOM 739 N N . LEU A 1 91 ? -0.530 -4.037 1.186 1.00 85.81 91 LEU A N 1
ATOM 740 C CA . LEU A 1 91 ? -1.838 -4.094 0.526 1.00 85.81 91 LEU A CA 1
ATOM 741 C C . LEU A 1 91 ? -2.648 -5.317 0.970 1.00 85.81 91 LEU A C 1
ATOM 743 O O . LEU A 1 91 ? -3.830 -5.203 1.285 1.00 85.81 91 LEU A O 1
ATOM 747 N N . LYS A 1 92 ? -2.007 -6.487 1.062 1.00 85.81 92 LYS A N 1
ATOM 748 C CA . LYS A 1 92 ? -2.662 -7.730 1.484 1.00 85.81 92 LYS A CA 1
ATOM 749 C C . LYS A 1 92 ? -3.168 -7.662 2.925 1.00 85.81 92 LYS A C 1
ATOM 751 O O . LYS A 1 92 ? -4.275 -8.118 3.206 1.00 85.81 92 LYS A O 1
ATOM 756 N N . VAL A 1 93 ? -2.370 -7.110 3.840 1.00 86.12 93 VAL A N 1
ATOM 757 C CA . VAL A 1 93 ? -2.800 -6.913 5.230 1.00 86.12 93 VAL A CA 1
ATOM 758 C C . VAL A 1 93 ? -3.909 -5.870 5.293 1.00 86.12 93 VAL A C 1
ATOM 760 O O . VAL A 1 93 ? -4.921 -6.136 5.934 1.00 86.12 93 VAL A O 1
ATOM 763 N N . PHE A 1 94 ? -3.768 -4.749 4.581 1.00 87.88 94 PHE A N 1
ATOM 764 C CA . PHE A 1 94 ? -4.788 -3.704 4.495 1.00 87.88 94 PHE A CA 1
ATOM 765 C C . PHE A 1 94 ? -6.134 -4.230 4.025 1.00 87.88 94 PHE A C 1
ATOM 767 O O . PHE A 1 94 ? -7.124 -4.026 4.719 1.00 87.88 94 PHE A O 1
ATOM 774 N N . LEU A 1 95 ? -6.164 -5.001 2.941 1.00 89.69 95 LEU A N 1
ATOM 775 C CA . LEU A 1 95 ? -7.389 -5.634 2.468 1.00 89.69 95 LEU A CA 1
ATOM 776 C C . LEU A 1 95 ? -8.022 -6.531 3.542 1.00 89.69 95 LEU A C 1
ATOM 778 O O . LEU A 1 95 ? -9.233 -6.501 3.735 1.00 89.69 95 LEU A O 1
ATOM 782 N N . SER A 1 96 ? -7.211 -7.300 4.277 1.00 89.00 96 SER A N 1
ATOM 783 C CA . SER A 1 96 ? -7.725 -8.212 5.307 1.00 89.00 96 SER A CA 1
ATOM 784 C C . SER A 1 96 ? -8.313 -7.525 6.539 1.00 89.00 96 SER A C 1
ATOM 786 O O . SER A 1 96 ? -9.070 -8.164 7.258 1.00 89.00 96 SER A O 1
ATOM 788 N N . VAL A 1 97 ? -7.980 -6.253 6.776 1.00 88.88 97 VAL A N 1
ATOM 789 C CA . VAL A 1 97 ? -8.470 -5.476 7.926 1.00 88.88 97 VAL A CA 1
ATOM 790 C C . VAL A 1 9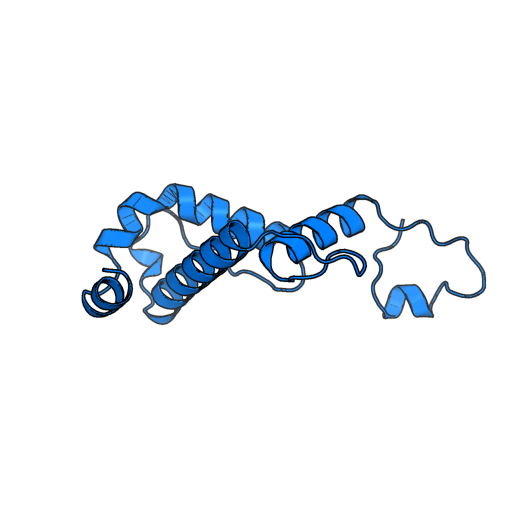7 ? -9.291 -4.257 7.506 1.00 88.88 97 VAL A C 1
ATOM 792 O O . VAL A 1 97 ? -9.661 -3.455 8.353 1.00 88.88 97 VAL A O 1
ATOM 795 N N . PHE A 1 98 ? -9.593 -4.097 6.214 1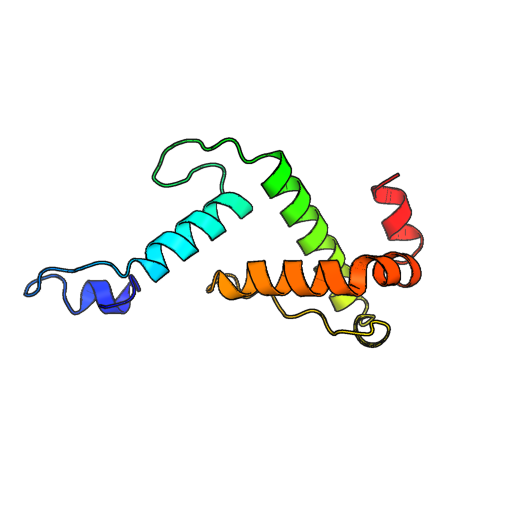.00 88.12 98 PHE A N 1
ATOM 796 C CA . PHE A 1 98 ? -10.195 -2.884 5.653 1.00 88.12 98 PHE A CA 1
ATOM 797 C C . PHE A 1 98 ? -11.478 -2.458 6.380 1.00 88.12 98 PHE A C 1
ATOM 799 O O . PH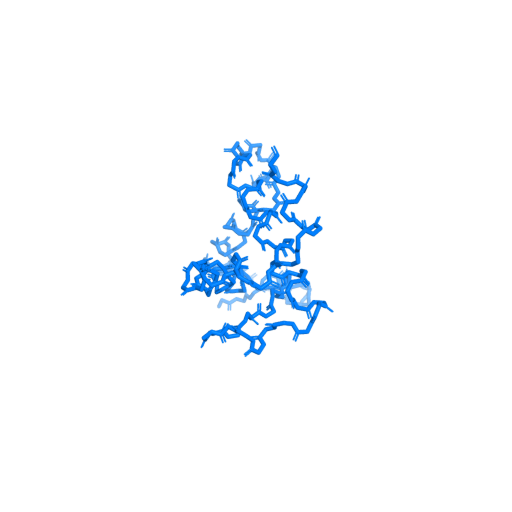E A 1 98 ? -11.624 -1.298 6.755 1.00 88.12 98 PHE A O 1
ATOM 806 N N . ASN A 1 99 ? -12.362 -3.414 6.672 1.00 86.69 99 ASN A N 1
ATOM 807 C CA . ASN A 1 99 ? -13.618 -3.149 7.380 1.00 86.69 99 ASN A CA 1
ATOM 808 C C . ASN A 1 99 ? -13.412 -2.711 8.843 1.00 86.69 99 ASN A C 1
ATOM 810 O O . ASN A 1 99 ? -14.278 -2.060 9.418 1.00 86.69 99 ASN A O 1
ATOM 814 N N . GLU A 1 100 ? -12.272 -3.048 9.447 1.00 86.12 100 GLU A N 1
ATOM 815 C CA . GLU A 1 100 ? -11.905 -2.632 10.805 1.00 86.12 100 GLU A CA 1
ATOM 816 C C . GLU A 1 100 ? -11.262 -1.240 10.810 1.00 86.12 100 GLU A C 1
ATOM 818 O O . GLU A 1 100 ? -11.351 -0.518 11.796 1.00 86.12 100 GLU A O 1
ATOM 823 N N . VAL A 1 101 ? -10.635 -0.825 9.704 1.00 83.75 101 VAL A N 1
ATOM 824 C CA . VAL A 1 101 ? -9.922 0.459 9.609 1.00 83.75 101 VAL A CA 1
ATOM 825 C C . VAL A 1 101 ? -10.852 1.645 9.882 1.00 83.75 101 VAL A C 1
ATOM 827 O O . VAL A 1 101 ? -10.461 2.584 10.574 1.00 83.75 101 VAL A O 1
ATOM 830 N N . ALA A 1 102 ? -12.095 1.594 9.401 1.00 80.69 102 ALA A N 1
ATOM 831 C CA . ALA A 1 102 ? -13.068 2.664 9.610 1.00 80.69 102 ALA A CA 1
ATOM 832 C C . ALA A 1 102 ? -13.378 2.918 11.098 1.00 80.69 102 ALA A C 1
ATOM 834 O O . ALA A 1 102 ? -13.573 4.064 11.490 1.00 80.69 102 ALA A O 1
ATOM 835 N N . SER A 1 103 ? -13.381 1.884 11.946 1.00 80.12 103 SER A N 1
ATOM 836 C CA . SER A 1 103 ? -13.727 2.031 13.368 1.00 80.12 103 SER A CA 1
ATOM 837 C C . SER A 1 103 ? -12.582 2.579 14.226 1.00 80.12 103 SER A C 1
ATOM 839 O O . SER A 1 103 ? -12.806 3.001 15.360 1.00 80.12 103 SER A O 1
ATOM 841 N N . ILE A 1 104 ? -11.355 2.585 13.699 1.00 79.12 104 ILE A N 1
ATOM 842 C CA . ILE A 1 104 ? -10.151 3.012 14.426 1.00 79.12 104 ILE A CA 1
ATOM 843 C C . ILE A 1 104 ? -9.597 4.356 13.949 1.00 79.12 104 ILE A C 1
ATOM 845 O O . ILE A 1 104 ? -8.830 4.999 14.676 1.00 79.12 104 ILE A O 1
ATOM 849 N N . LEU A 1 105 ? -9.947 4.801 12.743 1.00 75.69 105 LEU A N 1
ATOM 850 C CA . LEU A 1 105 ? -9.586 6.133 12.268 1.00 75.69 105 LEU A CA 1
ATOM 851 C C . LEU A 1 105 ? -10.361 7.183 13.079 1.00 75.69 105 LEU A C 1
ATOM 853 O O . LEU A 1 105 ? -11.570 7.080 13.241 1.00 75.69 105 LEU A O 1
ATOM 857 N N . ASP A 1 106 ? -9.665 8.187 13.627 1.00 66.25 106 ASP A N 1
ATOM 858 C CA . ASP A 1 106 ? -10.355 9.288 14.319 1.00 66.25 106 ASP A CA 1
ATOM 859 C C . ASP A 1 106 ? -11.221 10.071 13.329 1.00 66.25 106 ASP A C 1
ATOM 861 O O . ASP A 1 106 ? -10.833 10.251 12.174 1.00 66.25 106 ASP A O 1
ATOM 865 N N . ASN A 1 107 ? -12.324 10.652 13.812 1.00 58.56 107 ASN A N 1
ATOM 866 C CA . ASN A 1 107 ? -13.240 11.493 13.025 1.00 58.56 107 ASN A CA 1
ATOM 867 C C . ASN A 1 107 ? -12.539 12.609 12.217 1.00 58.56 107 ASN A C 1
ATOM 869 O O . ASN A 1 107 ? -13.063 13.056 11.202 1.00 58.56 107 ASN A O 1
ATOM 873 N N . LYS A 1 108 ? -11.334 13.043 12.620 1.00 57.19 108 LYS A N 1
ATOM 874 C CA . LYS A 1 108 ? -10.525 14.026 11.875 1.00 57.19 108 LYS A CA 1
ATOM 875 C C . LYS A 1 108 ? -9.956 13.502 10.547 1.00 57.19 108 LYS A C 1
ATOM 877 O O . LYS A 1 108 ? -9.701 14.309 9.665 1.00 57.19 108 LYS A O 1
ATOM 882 N N . LEU A 1 109 ? -9.735 12.193 10.405 1.00 55.00 109 LEU A N 1
ATOM 883 C CA . LEU A 1 109 ? -9.248 11.566 9.167 1.00 55.00 109 LEU A CA 1
ATOM 884 C C . LEU A 1 109 ? -10.388 11.279 8.184 1.00 55.00 109 LEU A C 1
ATOM 886 O O . LEU A 1 109 ? -10.193 11.417 6.982 1.00 55.00 109 LEU A O 1
ATOM 890 N N . PHE A 1 110 ? -11.580 10.958 8.695 1.00 52.94 110 PHE A N 1
ATOM 891 C CA . PHE A 1 110 ? -12.795 10.821 7.884 1.00 52.94 110 PHE A CA 1
ATOM 892 C C . PHE A 1 110 ? -13.174 12.125 7.169 1.00 52.94 110 PHE A C 1
ATOM 894 O O . PHE A 1 110 ? -13.607 12.087 6.026 1.00 52.94 110 PHE A O 1
ATOM 901 N N . ALA A 1 111 ? -12.948 13.275 7.812 1.00 51.94 111 ALA A N 1
ATOM 902 C CA . ALA A 1 111 ? -13.267 14.594 7.263 1.00 51.94 111 ALA A CA 1
ATOM 903 C C . ALA A 1 111 ? -12.362 15.059 6.100 1.00 51.94 111 ALA A C 1
ATOM 905 O O . ALA A 1 111 ? -12.614 16.118 5.540 1.00 51.94 111 ALA A O 1
ATOM 906 N N . ILE A 1 112 ? -11.293 14.324 5.766 1.00 53.75 112 ILE A N 1
ATOM 907 C CA . ILE A 1 112 ? -10.389 14.653 4.645 1.00 53.75 112 ILE A CA 1
ATOM 908 C C . ILE A 1 112 ? -10.799 13.913 3.355 1.00 53.75 112 ILE A C 1
ATOM 910 O O . ILE A 1 112 ? -10.416 14.333 2.269 1.00 53.75 112 ILE A O 1
ATOM 914 N N . TYR A 1 113 ? -11.580 12.832 3.467 1.00 48.12 113 TYR A N 1
ATOM 915 C CA . TYR A 1 113 ? -11.902 11.910 2.367 1.00 48.12 113 TYR A CA 1
ATOM 916 C C . TYR A 1 113 ? -13.411 11.823 2.036 1.00 48.12 113 TYR A C 1
ATOM 918 O O . TYR A 1 113 ? -13.811 10.960 1.255 1.00 48.12 113 TYR A O 1
ATOM 926 N N . LEU A 1 114 ? -14.238 12.693 2.629 1.00 39.88 114 LEU A N 1
ATOM 927 C CA . LEU A 1 114 ? -15.665 12.906 2.331 1.00 39.88 114 LEU A CA 1
ATOM 928 C C . LEU A 1 114 ? -15.860 14.341 1.840 1.00 39.88 114 LEU A C 1
ATOM 930 O O . LEU A 1 114 ? -16.634 14.522 0.877 1.00 39.88 114 LEU A O 1
#

Secondary structure (DSSP, 8-state):
-B---HHHHHHSTTTS---B-HHHHHHHHHHHHHH-SEETTEE---HHHHHHHHHHHHHHHHHHHTTGGGGSSSPPPP--TT-THHHHHHHHHHHHHHHHHHHHS-HHHHTT--

pLDDT: mean 70.46, std 13.22, range [39.88, 89.69]

Sequence (114 aa):
MSDNEPTMKRTFSQSCIQLGCSDHYLNKQLEHAFTSEKIDGENVNCELTQELFRDIKFIVGSVRRGHKQQNLSRKFILYGETRFRGAYQMLKVFLSVFNEVASILDNKLFAIYL